Protein AF-A0A2V7AQG2-F1 (afdb_monomer_lite)

Foldseek 3Di:
DVVVVVVVVVVVVVVVVVVVVVVVVVVVVVVVVVVVVVVVVVVVVVCCCVPPVVSVVCCCCPVVVDDDPPDDDDDDDDDDD

pLDDT: mean 90.89, std 7.91, range [65.44, 98.69]

Radius of gyration: 29.81 Å; chains: 1; bounding box: 60×42×77 Å

Sequence (81 aa):
MLVIVLLIAWGVGGTLRIWAMRQEISAVERDIATLRARAAALTQTIDRLRNDPAYLEKLAREEHGLVREGDTVLKFPSKPK

Secondary structure (DSSP, 8-state):
-HHHHHHHHHHHHHHHHHHHHHHHHHHHHHHHHHHHHHHHHHHHHHHHHHH-HHHHHHHHHHTT----TT----PPPPPP-

Structure (mmCIF, N/CA/C/O backbone):
data_AF-A0A2V7AQG2-F1
#
_entry.id   AF-A0A2V7AQG2-F1
#
loop_
_atom_site.group_PDB
_atom_site.id
_atom_site.type_symbol
_atom_site.label_atom_id
_atom_site.label_alt_id
_atom_site.label_comp_id
_atom_site.label_asym_id
_atom_site.label_entity_id
_atom_site.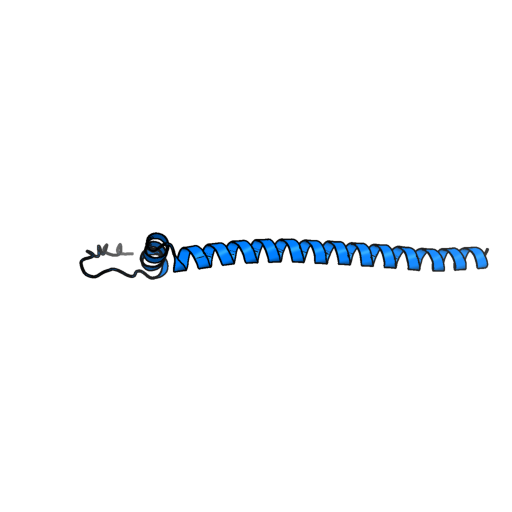label_seq_id
_atom_site.pdbx_P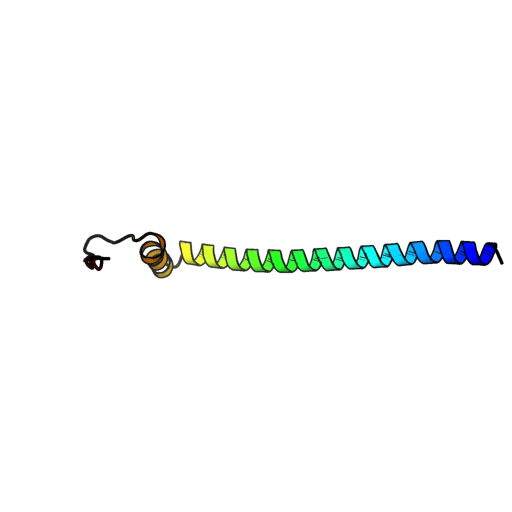DB_ins_code
_atom_site.Cartn_x
_atom_site.Cartn_y
_atom_site.Cartn_z
_atom_site.occupancy
_atom_site.B_iso_or_equiv
_atom_site.auth_seq_id
_atom_site.auth_comp_id
_atom_site.auth_asym_id
_atom_site.auth_atom_id
_atom_site.pdbx_PDB_model_num
ATOM 1 N N . MET A 1 1 ? 30.994 -7.529 -47.396 1.00 74.06 1 MET A N 1
ATOM 2 C CA . MET A 1 1 ? 30.003 -8.456 -46.800 1.00 74.06 1 MET A CA 1
ATOM 3 C C . MET A 1 1 ? 30.256 -8.688 -45.309 1.00 74.06 1 MET A C 1
ATOM 5 O O . MET A 1 1 ? 29.449 -8.215 -44.527 1.00 74.06 1 MET A O 1
ATOM 9 N N . LEU A 1 2 ? 31.384 -9.278 -44.884 1.00 86.81 2 LEU A N 1
ATOM 10 C CA . LEU A 1 2 ? 31.681 -9.543 -43.456 1.00 86.81 2 LEU A CA 1
ATOM 11 C C . LEU A 1 2 ? 31.637 -8.313 -42.525 1.00 86.81 2 LEU A C 1
ATOM 13 O O . LEU A 1 2 ? 31.068 -8.387 -41.443 1.00 86.81 2 LEU A O 1
ATOM 17 N N . VAL A 1 3 ? 32.171 -7.168 -42.960 1.00 85.94 3 VAL A N 1
ATOM 18 C CA . VAL A 1 3 ? 32.168 -5.923 -42.161 1.00 85.94 3 VAL A CA 1
ATOM 19 C C . VAL A 1 3 ? 30.745 -5.423 -41.880 1.00 85.94 3 VAL A C 1
ATOM 21 O O . VAL A 1 3 ? 30.450 -4.969 -40.781 1.00 85.94 3 VAL A O 1
ATOM 24 N N . ILE A 1 4 ? 29.840 -5.564 -42.851 1.00 85.00 4 ILE A N 1
ATOM 25 C CA . ILE A 1 4 ? 28.436 -5.150 -42.716 1.00 85.00 4 ILE A CA 1
ATOM 26 C C . ILE A 1 4 ? 27.712 -6.063 -41.719 1.00 85.00 4 ILE A C 1
ATOM 28 O O . ILE A 1 4 ? 26.982 -5.578 -40.862 1.00 85.00 4 ILE A O 1
ATOM 32 N N . VAL A 1 5 ? 27.967 -7.374 -41.778 1.00 84.69 5 VAL A N 1
ATOM 33 C CA . VAL A 1 5 ? 27.403 -8.348 -40.829 1.00 84.69 5 VAL A CA 1
ATOM 34 C C . VAL A 1 5 ? 27.860 -8.057 -39.398 1.00 84.69 5 VAL A C 1
ATOM 36 O O . VAL A 1 5 ? 27.042 -8.083 -38.481 1.00 84.69 5 VAL A O 1
ATOM 39 N N . LEU A 1 6 ? 29.137 -7.715 -39.205 1.00 82.25 6 LEU A N 1
ATOM 40 C CA . LEU A 1 6 ? 29.682 -7.380 -37.889 1.00 82.25 6 LEU A CA 1
ATOM 41 C C . LEU A 1 6 ? 29.059 -6.095 -37.316 1.00 82.25 6 LEU A C 1
ATOM 43 O O . LEU A 1 6 ? 28.701 -6.057 -36.142 1.00 82.25 6 LEU A O 1
ATOM 47 N N . LEU A 1 7 ? 28.870 -5.067 -38.150 1.00 81.38 7 LEU A N 1
ATOM 48 C CA . LEU A 1 7 ? 28.215 -3.817 -37.749 1.00 81.38 7 LEU A CA 1
ATOM 49 C C . LEU A 1 7 ? 26.744 -4.027 -37.365 1.00 81.38 7 LEU A C 1
ATOM 51 O O . LEU A 1 7 ? 26.288 -3.471 -36.367 1.00 81.38 7 LEU A O 1
ATOM 55 N N . ILE A 1 8 ? 26.014 -4.860 -38.112 1.00 80.06 8 ILE A N 1
ATOM 56 C CA . ILE A 1 8 ? 24.623 -5.208 -37.793 1.00 80.06 8 ILE A CA 1
ATOM 57 C C . ILE A 1 8 ? 24.562 -5.984 -36.473 1.00 80.06 8 ILE A C 1
ATOM 59 O O . ILE A 1 8 ? 23.777 -5.628 -35.598 1.00 80.06 8 ILE A O 1
ATOM 63 N N . ALA A 1 9 ? 25.416 -6.995 -36.287 1.00 76.44 9 ALA A N 1
ATOM 64 C CA . ALA A 1 9 ? 25.468 -7.769 -35.047 1.00 76.44 9 ALA A CA 1
ATOM 65 C C . ALA A 1 9 ? 25.748 -6.877 -33.823 1.00 76.44 9 ALA A C 1
ATOM 67 O O . ALA A 1 9 ? 25.125 -7.045 -32.772 1.00 76.44 9 ALA A O 1
ATOM 68 N N . TRP A 1 10 ? 26.631 -5.885 -33.975 1.00 74.94 10 TRP A N 1
ATOM 69 C CA . TRP A 1 10 ? 26.961 -4.955 -32.897 1.00 74.94 10 TRP A CA 1
ATOM 70 C C . TRP A 1 10 ? 25.832 -3.953 -32.607 1.00 74.94 10 TRP A C 1
ATOM 72 O O . TRP A 1 10 ? 25.522 -3.695 -31.443 1.00 74.94 10 TRP A O 1
ATOM 82 N N . GLY A 1 11 ? 25.150 -3.454 -33.643 1.00 74.88 11 GLY A N 1
ATOM 83 C CA . GLY A 1 11 ? 23.989 -2.569 -33.497 1.00 74.88 11 GLY A CA 1
ATOM 84 C C . GLY A 1 11 ? 22.784 -3.252 -32.840 1.00 74.88 11 GLY A C 1
ATOM 85 O O . GLY A 1 11 ? 22.142 -2.676 -31.960 1.00 74.88 11 GLY A O 1
ATOM 86 N N . VAL A 1 12 ? 22.512 -4.511 -33.199 1.00 75.88 12 VAL A N 1
ATOM 87 C CA . VAL A 1 12 ? 21.376 -5.279 -32.663 1.00 75.88 12 VAL A CA 1
ATOM 88 C C . VAL A 1 12 ? 21.530 -5.528 -31.158 1.00 75.88 12 VAL A C 1
ATOM 90 O O . VAL A 1 12 ? 20.582 -5.300 -30.404 1.00 75.88 12 VAL A O 1
ATOM 93 N N . GLY A 1 13 ? 22.727 -5.892 -30.682 1.00 77.81 13 GLY A N 1
ATOM 94 C CA . GLY A 1 13 ? 22.975 -6.121 -29.251 1.00 77.81 13 GLY A CA 1
ATOM 95 C C . GLY A 1 13 ? 22.705 -4.889 -28.374 1.00 77.81 13 GLY A C 1
ATOM 96 O O . GLY A 1 13 ? 22.104 -5.004 -27.303 1.00 77.81 13 GLY A O 1
ATOM 97 N N . GLY A 1 14 ? 23.071 -3.696 -28.854 1.00 79.88 14 GLY A N 1
ATOM 98 C CA . GLY A 1 14 ? 22.784 -2.435 -28.162 1.00 79.88 14 GLY A CA 1
ATOM 99 C C . GLY A 1 14 ? 21.283 -2.154 -28.045 1.00 79.88 14 GLY A C 1
ATOM 100 O O . GLY A 1 14 ? 20.800 -1.782 -26.974 1.00 79.88 14 GLY A O 1
ATOM 101 N N . THR A 1 15 ? 20.527 -2.394 -29.119 1.00 83.25 15 THR A N 1
ATOM 102 C CA . THR A 1 15 ? 19.070 -2.175 -29.125 1.00 83.25 15 THR A CA 1
ATOM 103 C C . THR A 1 15 ? 18.311 -3.144 -28.216 1.00 83.25 15 THR A C 1
ATOM 105 O O . THR A 1 15 ? 17.403 -2.715 -27.501 1.00 83.25 15 THR A O 1
ATOM 108 N N . LEU A 1 16 ? 18.724 -4.416 -28.157 1.00 88.81 16 LEU A N 1
ATOM 109 C CA . LEU A 1 16 ? 18.128 -5.415 -27.262 1.00 88.81 16 LEU A CA 1
ATOM 110 C C . LEU A 1 16 ? 18.325 -5.049 -25.790 1.00 88.81 16 LEU A C 1
ATOM 112 O O . LEU A 1 16 ? 17.384 -5.125 -25.001 1.00 88.81 16 LEU A O 1
ATOM 116 N N . ARG A 1 17 ? 19.525 -4.585 -25.423 1.00 89.19 17 ARG A N 1
ATOM 117 C CA . ARG A 1 17 ? 19.816 -4.143 -24.055 1.00 89.19 17 ARG A CA 1
ATOM 118 C C . ARG A 1 17 ? 18.953 -2.947 -23.654 1.00 89.19 17 A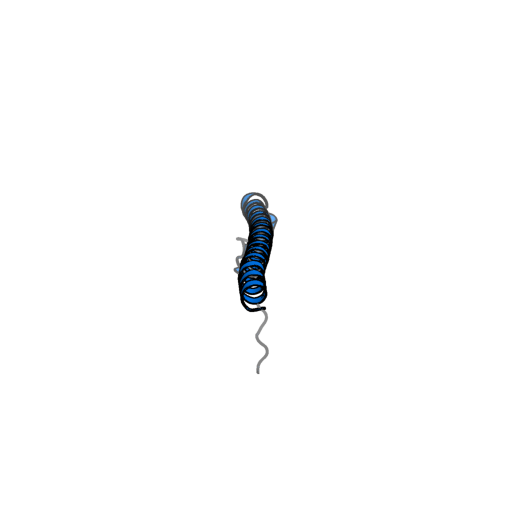RG A C 1
ATOM 120 O O . ARG A 1 17 ? 18.419 -2.926 -22.551 1.00 89.19 17 ARG A O 1
ATOM 127 N N . ILE A 1 18 ? 18.790 -1.960 -24.538 1.00 92.50 18 ILE A N 1
ATOM 128 C CA . ILE A 1 18 ? 17.935 -0.789 -24.274 1.00 92.50 18 ILE A CA 1
ATOM 129 C C . ILE A 1 18 ? 16.476 -1.214 -24.088 1.00 92.50 18 ILE A C 1
ATOM 131 O O . ILE A 1 18 ? 15.805 -0.708 -23.191 1.00 92.50 18 ILE A O 1
ATOM 135 N N . TRP A 1 19 ? 15.982 -2.146 -24.903 1.00 93.56 19 TRP A N 1
ATOM 136 C CA . TRP A 1 19 ? 14.629 -2.675 -24.750 1.00 93.56 19 TRP A CA 1
ATOM 137 C C . TRP A 1 19 ? 14.440 -3.401 -23.412 1.00 93.56 19 TRP A C 1
ATOM 139 O O . TRP A 1 19 ? 13.470 -3.121 -22.710 1.00 93.56 19 TRP A O 1
ATOM 149 N N . ALA A 1 20 ? 15.393 -4.251 -23.015 1.00 94.81 20 ALA A N 1
ATOM 150 C CA . ALA A 1 20 ? 15.364 -4.930 -21.720 1.00 94.81 20 ALA A CA 1
ATOM 151 C C . ALA A 1 20 ? 15.365 -3.930 -20.549 1.00 94.81 20 ALA A C 1
ATOM 153 O O . ALA A 1 20 ? 14.503 -4.007 -19.679 1.00 94.81 20 ALA A O 1
ATOM 154 N N . MET A 1 21 ? 16.236 -2.915 -20.586 1.00 95.75 21 MET A N 1
ATOM 155 C CA . MET A 1 21 ? 16.273 -1.865 -19.557 1.00 95.75 21 MET A CA 1
ATOM 156 C C . MET A 1 21 ? 14.950 -1.085 -19.476 1.00 95.75 21 MET A C 1
ATOM 158 O O . MET A 1 21 ? 14.488 -0.752 -18.389 1.00 95.75 21 MET A O 1
ATOM 162 N N . ARG A 1 22 ? 14.286 -0.821 -20.611 1.00 96.62 22 ARG A N 1
ATOM 163 C CA . ARG A 1 22 ? 12.954 -0.187 -20.622 1.00 96.62 22 ARG A CA 1
ATOM 164 C C . ARG A 1 22 ? 11.879 -1.076 -19.998 1.00 96.62 22 ARG A C 1
ATOM 166 O O . ARG A 1 22 ? 11.006 -0.560 -19.304 1.00 96.62 22 ARG A O 1
ATOM 173 N N . GLN A 1 23 ? 11.935 -2.386 -20.236 1.00 97.69 23 GLN A N 1
ATOM 174 C CA . GLN A 1 23 ? 11.027 -3.344 -19.602 1.00 97.69 23 GLN A CA 1
ATOM 175 C C . GLN A 1 23 ? 11.242 -3.402 -18.088 1.00 97.69 23 GLN A C 1
ATOM 177 O O . GLN A 1 23 ? 10.267 -3.362 -17.342 1.00 97.69 23 GLN A O 1
ATOM 182 N N . GLU A 1 24 ? 12.496 -3.423 -17.634 1.00 97.69 24 GLU A N 1
ATOM 183 C CA . GLU A 1 24 ? 12.836 -3.391 -16.207 1.00 97.69 24 GLU A CA 1
ATOM 184 C C . GLU A 1 24 ? 12.322 -2.118 -15.529 1.00 97.69 24 GLU A C 1
ATOM 186 O O . GLU A 1 24 ? 11.666 -2.206 -14.493 1.00 97.69 24 GLU A O 1
ATOM 191 N N . ILE A 1 25 ? 12.524 -0.945 -16.141 1.00 98.31 25 ILE A N 1
ATOM 192 C CA . ILE A 1 25 ? 11.977 0.322 -15.629 1.00 98.31 25 ILE A CA 1
ATOM 193 C C . ILE A 1 25 ? 10.453 0.233 -15.501 1.00 98.31 25 ILE A C 1
ATOM 195 O O . ILE A 1 25 ? 9.908 0.520 -14.439 1.00 98.31 25 ILE A O 1
ATOM 199 N N . SER A 1 26 ? 9.763 -0.234 -16.545 1.00 98.25 26 SER A N 1
ATOM 200 C CA . SER A 1 26 ? 8.304 -0.388 -16.518 1.00 98.25 26 SER A CA 1
ATOM 201 C C . SER A 1 26 ? 7.825 -1.381 -15.451 1.00 98.25 26 SER A C 1
ATOM 203 O O . SER A 1 26 ? 6.742 -1.211 -14.886 1.00 98.25 26 SER A O 1
ATOM 205 N N . ALA A 1 27 ? 8.579 -2.449 -15.190 1.00 98.44 27 ALA A N 1
ATOM 206 C CA . ALA A 1 27 ? 8.263 -3.397 -14.127 1.00 98.44 27 ALA A CA 1
ATOM 207 C C . ALA A 1 27 ? 8.408 -2.739 -12.747 1.00 98.44 27 ALA A C 1
ATOM 209 O O . ALA A 1 27 ? 7.469 -2.764 -11.956 1.00 98.44 27 ALA A O 1
ATOM 210 N N . VAL A 1 28 ? 9.527 -2.054 -12.504 1.00 98.44 28 VAL A N 1
ATOM 211 C CA . VAL A 1 28 ? 9.787 -1.354 -11.237 1.00 98.44 28 VAL A CA 1
ATOM 212 C C . VAL A 1 28 ? 8.767 -0.239 -10.988 1.00 98.44 28 VAL A C 1
ATOM 214 O O . VAL A 1 28 ? 8.280 -0.084 -9.871 1.00 98.44 28 VAL A O 1
ATOM 217 N N . GLU A 1 29 ? 8.383 0.523 -12.013 1.00 98.56 29 GLU A N 1
ATOM 218 C CA . GLU A 1 29 ? 7.342 1.552 -11.899 1.00 98.56 29 GLU A CA 1
ATOM 219 C C . GLU A 1 29 ? 5.983 0.963 -11.500 1.00 98.56 29 GLU A C 1
ATOM 221 O O . GLU A 1 29 ? 5.285 1.524 -10.647 1.00 98.56 29 GLU A O 1
ATOM 226 N N . ARG A 1 30 ? 5.616 -0.191 -12.073 1.00 98.56 30 ARG A N 1
ATOM 227 C CA . ARG A 1 30 ? 4.405 -0.926 -11.683 1.00 98.56 30 ARG A CA 1
ATOM 228 C C . ARG A 1 30 ? 4.488 -1.391 -10.235 1.00 98.56 30 ARG A C 1
ATOM 230 O O . ARG A 1 30 ? 3.536 -1.182 -9.483 1.00 98.56 30 ARG A O 1
ATOM 237 N N . ASP A 1 31 ? 5.623 -1.932 -9.815 1.00 98.56 31 ASP A N 1
ATOM 238 C CA . ASP A 1 31 ? 5.822 -2.366 -8.433 1.00 98.56 31 ASP A CA 1
ATOM 239 C C . ASP A 1 31 ? 5.691 -1.194 -7.457 1.00 98.56 31 ASP A C 1
ATOM 241 O O . ASP A 1 31 ? 4.949 -1.288 -6.478 1.00 98.56 31 ASP A O 1
ATOM 245 N N . ILE A 1 32 ? 6.296 -0.045 -7.765 1.00 98.62 32 ILE A N 1
ATOM 246 C CA . ILE A 1 32 ? 6.149 1.181 -6.972 1.00 98.62 32 ILE A CA 1
ATOM 247 C C . ILE A 1 32 ? 4.675 1.587 -6.859 1.00 98.62 32 ILE A C 1
ATOM 249 O O . ILE A 1 32 ? 4.211 1.916 -5.763 1.00 98.62 32 ILE A O 1
ATOM 253 N N . ALA A 1 33 ? 3.922 1.564 -7.961 1.00 98.62 33 ALA A N 1
ATOM 254 C CA . ALA A 1 33 ? 2.501 1.901 -7.944 1.00 98.62 33 ALA A CA 1
ATOM 255 C C . ALA A 1 33 ? 1.698 0.939 -7.050 1.00 98.62 33 ALA A C 1
ATOM 257 O O . ALA A 1 33 ? 0.897 1.385 -6.224 1.00 98.62 33 ALA A O 1
ATOM 258 N N . THR A 1 34 ? 1.955 -0.369 -7.149 1.00 98.62 34 THR A N 1
ATOM 259 C CA . THR A 1 34 ? 1.269 -1.374 -6.321 1.00 98.62 34 THR A CA 1
ATOM 260 C C . THR A 1 34 ? 1.603 -1.221 -4.838 1.00 98.62 34 THR A C 1
ATOM 262 O O . THR A 1 34 ? 0.707 -1.272 -3.994 1.00 98.62 34 THR A O 1
ATOM 265 N N . LEU A 1 35 ? 2.871 -0.973 -4.503 1.00 98.69 35 LEU A N 1
ATOM 266 C CA . LEU A 1 35 ? 3.324 -0.775 -3.130 1.00 98.69 35 LEU A CA 1
ATOM 267 C C . LEU A 1 35 ? 2.720 0.488 -2.521 1.00 98.69 35 LEU A C 1
ATOM 269 O O . LEU A 1 35 ? 2.265 0.449 -1.381 1.00 98.69 35 LEU A O 1
ATOM 273 N N . ARG A 1 36 ? 2.636 1.584 -3.283 1.00 98.62 36 ARG A N 1
ATOM 274 C CA . ARG A 1 36 ? 1.970 2.816 -2.831 1.00 98.62 36 ARG A CA 1
ATOM 275 C C . ARG A 1 36 ? 0.485 2.598 -2.560 1.00 98.62 36 ARG A C 1
ATOM 277 O O . ARG A 1 36 ? -0.003 3.047 -1.527 1.00 98.62 36 ARG A O 1
ATOM 284 N N . ALA A 1 37 ? -0.218 1.879 -3.434 1.00 98.62 37 ALA A N 1
ATOM 285 C CA . ALA A 1 37 ? -1.629 1.557 -3.224 1.00 98.62 37 ALA A CA 1
ATOM 286 C C . ALA A 1 37 ? -1.838 0.699 -1.964 1.00 98.62 37 ALA A C 1
ATOM 288 O O . ALA A 1 37 ? -2.719 0.986 -1.154 1.00 98.62 37 ALA A O 1
ATOM 289 N N . ARG A 1 38 ? -0.984 -0.312 -1.753 1.00 98.56 38 ARG A N 1
ATOM 290 C CA . ARG A 1 38 ? -1.003 -1.137 -0.534 1.00 98.56 38 ARG A CA 1
ATOM 291 C C . ARG A 1 38 ? -0.717 -0.306 0.709 1.00 98.56 38 ARG A C 1
ATOM 293 O O . ARG A 1 38 ? -1.445 -0.425 1.687 1.00 98.56 38 ARG A O 1
ATOM 300 N N . ALA A 1 39 ? 0.299 0.553 0.663 1.00 98.56 39 ALA A N 1
ATOM 301 C CA . ALA A 1 39 ? 0.639 1.432 1.774 1.00 98.56 39 ALA A CA 1
ATOM 302 C C . ALA A 1 39 ? -0.549 2.329 2.148 1.00 98.56 39 ALA A C 1
ATOM 304 O O . ALA A 1 39 ? -0.925 2.368 3.314 1.00 98.56 39 ALA A O 1
ATOM 305 N N . ALA A 1 40 ? -1.203 2.957 1.166 1.00 98.56 40 ALA A N 1
ATOM 306 C CA . ALA A 1 40 ? -2.384 3.787 1.397 1.00 98.56 40 ALA A CA 1
ATOM 307 C C . ALA A 1 40 ? -3.541 3.003 2.045 1.00 98.56 40 ALA A C 1
ATOM 309 O O . ALA A 1 40 ? -4.133 3.470 3.019 1.00 98.56 40 ALA A O 1
ATOM 310 N N . ALA A 1 41 ? -3.829 1.792 1.558 1.00 98.44 41 ALA A N 1
ATOM 311 C CA . ALA A 1 41 ? -4.865 0.933 2.133 1.00 98.44 41 ALA A CA 1
ATOM 312 C C . ALA A 1 41 ? -4.541 0.511 3.579 1.00 98.44 41 ALA A C 1
ATOM 314 O O . ALA A 1 41 ? -5.416 0.525 4.450 1.00 98.44 41 ALA A O 1
ATOM 315 N N . LEU A 1 42 ? -3.275 0.180 3.859 1.00 98.44 42 LEU A N 1
ATOM 316 C CA . LEU A 1 42 ? -2.820 -0.141 5.212 1.00 98.44 42 LEU A CA 1
ATOM 317 C C . LEU A 1 42 ? -2.945 1.072 6.133 1.00 98.44 42 LEU A C 1
ATOM 319 O O . 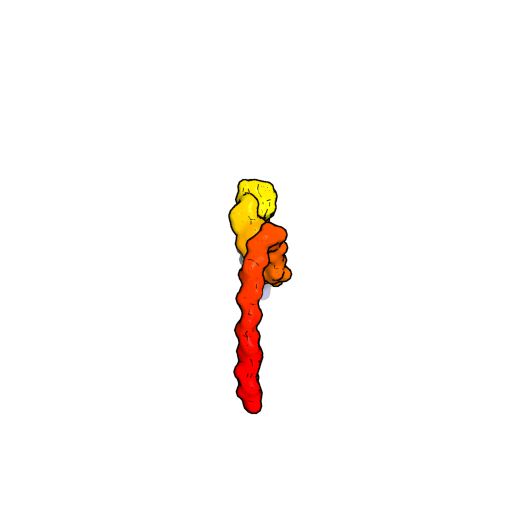LEU A 1 42 ? -3.476 0.938 7.231 1.00 98.44 42 LEU A O 1
ATOM 323 N N . THR A 1 43 ? -2.523 2.257 5.690 1.00 98.38 43 THR A N 1
ATOM 324 C CA . THR A 1 43 ? -2.662 3.494 6.466 1.00 98.38 43 THR A CA 1
ATOM 325 C C . THR A 1 43 ? -4.123 3.777 6.807 1.00 98.38 43 THR A C 1
ATOM 327 O O . THR A 1 43 ? -4.422 4.066 7.961 1.00 98.38 43 THR A O 1
ATOM 330 N N . GLN A 1 44 ? -5.043 3.619 5.852 1.00 97.81 44 GLN A N 1
ATOM 331 C CA . GLN A 1 44 ? -6.477 3.777 6.110 1.00 97.81 44 GLN A CA 1
ATOM 332 C C . GLN A 1 44 ? -7.002 2.748 7.122 1.00 97.81 44 GLN A C 1
ATOM 334 O O . GLN A 1 44 ? -7.831 3.068 7.970 1.00 97.81 44 GLN A O 1
ATOM 339 N N . THR A 1 45 ? -6.516 1.509 7.053 1.00 96.38 45 THR A N 1
ATOM 340 C CA . THR A 1 45 ? -6.894 0.456 8.007 1.00 96.38 45 THR A CA 1
ATOM 341 C C . THR A 1 45 ? -6.389 0.776 9.413 1.00 96.38 45 THR A C 1
ATOM 343 O O . THR A 1 45 ? -7.141 0.649 10.376 1.00 96.38 45 THR A O 1
ATOM 346 N N . ILE A 1 46 ? -5.141 1.237 9.534 1.00 97.50 46 ILE A N 1
ATOM 347 C CA . ILE A 1 46 ? -4.555 1.686 10.804 1.00 97.50 46 ILE A CA 1
ATOM 348 C C . ILE A 1 46 ? -5.361 2.849 11.386 1.00 97.50 46 ILE A C 1
ATOM 350 O O . ILE A 1 46 ? -5.628 2.856 12.585 1.00 97.50 46 ILE A O 1
ATOM 354 N N . ASP A 1 47 ? -5.754 3.812 10.553 1.00 97.69 47 ASP A N 1
ATOM 355 C CA . ASP A 1 47 ? -6.560 4.954 10.980 1.00 97.69 47 ASP A CA 1
ATOM 356 C C . ASP A 1 47 ? -7.912 4.506 11.548 1.00 97.69 47 ASP A C 1
ATOM 358 O O . ASP A 1 47 ? -8.242 4.853 12.679 1.00 97.69 47 ASP A O 1
ATOM 362 N N . ARG A 1 48 ? -8.635 3.625 10.841 1.00 97.00 48 ARG A N 1
ATOM 363 C CA . ARG A 1 48 ? -9.894 3.044 11.339 1.00 97.00 48 ARG A CA 1
ATOM 364 C C . ARG A 1 48 ? -9.707 2.286 12.650 1.00 97.00 48 ARG A C 1
ATOM 366 O O . ARG A 1 48 ? -10.477 2.472 13.579 1.00 97.00 48 ARG A O 1
ATOM 373 N N . LEU A 1 49 ? -8.661 1.471 12.767 1.00 95.06 49 LEU A N 1
ATOM 374 C CA . LEU A 1 49 ? -8.375 0.738 14.006 1.00 95.06 49 LEU A CA 1
ATOM 375 C C . LEU A 1 49 ? -8.127 1.664 15.206 1.00 95.06 49 LEU A C 1
ATOM 377 O O . LEU A 1 49 ? -8.445 1.291 16.332 1.00 95.06 49 LEU A O 1
ATOM 381 N N . ARG A 1 50 ? -7.538 2.845 14.982 1.00 94.81 50 ARG A N 1
ATOM 382 C CA . ARG A 1 50 ? -7.203 3.802 16.048 1.00 94.81 50 ARG A CA 1
ATOM 383 C C . ARG A 1 50 ? -8.345 4.753 16.382 1.00 94.81 50 ARG A C 1
ATOM 385 O O . ARG A 1 50 ? -8.535 5.073 17.550 1.00 94.81 50 ARG A O 1
ATOM 392 N N . ASN A 1 51 ? -9.055 5.215 15.360 1.00 96.69 51 ASN A N 1
ATOM 393 C CA . ASN A 1 51 ? -9.949 6.363 15.453 1.00 96.69 51 ASN A CA 1
ATOM 394 C C . ASN A 1 51 ? -11.428 6.006 15.242 1.00 96.69 51 ASN A C 1
ATOM 396 O O . ASN A 1 51 ? -12.279 6.864 15.460 1.00 96.69 51 ASN A O 1
ATOM 400 N N . ASP A 1 52 ? -11.753 4.766 14.858 1.00 97.12 52 ASP A N 1
ATOM 401 C CA . ASP A 1 52 ? -13.127 4.277 14.699 1.00 97.12 52 ASP A CA 1
ATOM 402 C C . ASP A 1 52 ? -13.422 3.140 15.704 1.00 97.12 52 ASP A C 1
ATOM 404 O O . ASP A 1 52 ? -13.167 1.958 15.437 1.00 97.12 52 ASP A O 1
ATOM 408 N N . PRO A 1 53 ? -13.981 3.475 16.884 1.00 94.38 53 PRO A N 1
ATOM 409 C CA . PRO A 1 53 ? -14.336 2.490 17.901 1.00 94.38 53 PRO A CA 1
ATOM 410 C C . PRO A 1 53 ? -15.354 1.448 17.425 1.00 94.38 53 PRO A C 1
ATOM 412 O O . PRO A 1 53 ? -15.317 0.310 17.894 1.00 94.38 53 PRO A O 1
ATOM 415 N N . ALA A 1 54 ? -16.254 1.810 16.503 1.00 95.38 54 ALA A N 1
ATOM 416 C CA . ALA A 1 54 ? -17.260 0.889 15.983 1.00 95.38 54 ALA A CA 1
ATOM 417 C C . ALA A 1 54 ? -16.618 -0.150 15.057 1.00 95.38 54 ALA A C 1
ATOM 419 O O . ALA A 1 54 ? -16.942 -1.335 15.139 1.00 95.38 54 ALA A O 1
ATOM 420 N N . TYR A 1 55 ? -15.660 0.271 14.225 1.00 94.94 55 TYR A N 1
ATOM 421 C CA . TYR A 1 55 ? -14.854 -0.646 13.420 1.00 94.94 55 TYR A CA 1
ATOM 422 C C . TYR A 1 55 ? -14.056 -1.622 14.294 1.00 94.94 55 TYR A C 1
ATOM 424 O O . TYR A 1 55 ? -14.046 -2.826 14.027 1.00 94.94 55 TYR A O 1
ATOM 432 N N . LEU A 1 56 ? -13.430 -1.125 15.365 1.00 94.50 56 LEU A N 1
ATOM 433 C CA . LEU A 1 56 ? -12.674 -1.958 16.300 1.00 94.50 56 LEU A CA 1
ATOM 434 C C . LEU A 1 56 ? -13.572 -2.967 17.035 1.00 94.50 56 LEU A C 1
ATOM 436 O O . LEU A 1 56 ? -13.218 -4.138 17.154 1.00 94.50 56 LEU A O 1
ATOM 440 N N . GLU A 1 57 ? -14.747 -2.536 17.499 1.00 93.56 57 GLU A N 1
ATOM 441 C CA . GLU A 1 57 ? -15.725 -3.419 18.138 1.00 93.56 57 GLU A CA 1
ATOM 4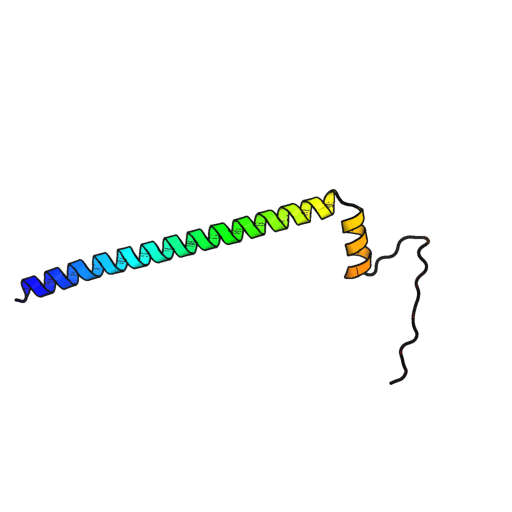42 C C . GLU A 1 57 ? -16.238 -4.497 17.186 1.00 93.56 57 GLU A C 1
ATOM 444 O O . GLU A 1 57 ? -16.333 -5.663 17.574 1.00 93.56 57 GLU A O 1
ATOM 449 N N . LYS A 1 58 ? -16.548 -4.123 15.942 1.00 94.31 58 LYS A N 1
ATOM 450 C CA . LYS A 1 58 ? -16.973 -5.072 14.916 1.00 94.31 58 LYS A CA 1
ATOM 451 C C . LYS A 1 58 ? -15.925 -6.172 14.738 1.00 94.31 58 LYS A C 1
ATOM 453 O O . LYS A 1 58 ? -16.267 -7.34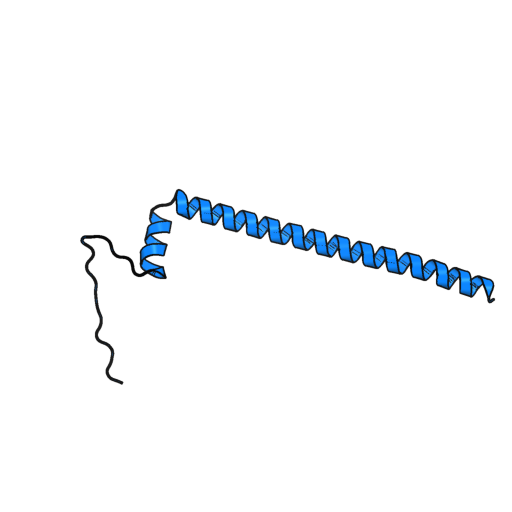7 14.817 1.00 94.31 58 LYS A O 1
ATOM 458 N N . LEU A 1 59 ? -14.653 -5.797 14.585 1.00 93.94 59 LEU A N 1
ATOM 459 C CA . LEU A 1 59 ? -13.547 -6.747 14.451 1.00 93.94 59 LEU A CA 1
ATOM 460 C C . LEU A 1 59 ? -13.407 -7.648 15.690 1.00 93.94 59 LEU A C 1
ATOM 462 O O . LEU A 1 59 ? -13.243 -8.858 15.566 1.00 93.94 59 LEU A O 1
ATOM 466 N N . ALA A 1 60 ? -13.516 -7.073 16.890 1.00 93.50 60 ALA A N 1
ATOM 467 C CA . ALA A 1 60 ? -13.456 -7.815 18.146 1.00 93.50 60 ALA A CA 1
ATOM 468 C C . ALA A 1 60 ? -14.571 -8.872 18.258 1.00 93.50 60 ALA A C 1
ATOM 470 O O . ALA A 1 60 ? -14.308 -10.002 18.673 1.00 93.50 60 ALA A O 1
ATOM 471 N N . ARG A 1 61 ? -15.805 -8.531 17.871 1.00 93.00 61 ARG A N 1
ATOM 472 C CA . ARG A 1 61 ? -16.948 -9.454 17.913 1.00 93.00 61 ARG A CA 1
ATOM 473 C C . ARG A 1 61 ? -16.876 -10.513 16.810 1.00 93.00 61 ARG A C 1
ATOM 475 O O . ARG A 1 61 ? -17.091 -11.686 17.094 1.00 93.00 61 ARG A O 1
ATOM 482 N N . GLU A 1 62 ? -16.590 -10.111 15.573 1.00 93.38 62 GLU A N 1
ATOM 483 C CA . GLU A 1 62 ? -16.667 -10.992 14.398 1.00 93.38 62 GLU A CA 1
ATOM 484 C C . GLU A 1 62 ? -15.459 -11.927 14.279 1.00 93.38 62 GLU A C 1
ATOM 486 O O . GLU A 1 62 ? -15.639 -13.132 14.117 1.00 93.38 62 GLU A O 1
ATOM 491 N N . GLU A 1 63 ? -14.237 -11.404 14.410 1.00 92.31 63 GLU A N 1
ATOM 492 C CA . GLU A 1 63 ? -13.015 -12.197 14.203 1.00 92.31 63 GLU A CA 1
ATOM 493 C C . GLU A 1 63 ? -12.541 -12.887 15.484 1.00 92.31 63 GLU A C 1
ATOM 495 O O . GLU A 1 63 ? -11.936 -13.959 15.440 1.00 92.31 63 GLU A O 1
ATOM 500 N N . HIS A 1 64 ? -12.807 -12.279 16.643 1.00 90.50 64 HIS A N 1
ATOM 501 C CA . HIS A 1 64 ? -12.307 -12.770 17.929 1.00 90.50 64 HIS A CA 1
ATOM 502 C C . HIS A 1 64 ? -13.402 -13.287 18.868 1.00 90.50 64 HIS A C 1
ATOM 504 O O . HIS A 1 64 ? -13.077 -13.830 19.924 1.00 90.50 64 HIS A O 1
ATOM 510 N N . GLY A 1 65 ? -14.686 -13.147 18.516 1.00 90.00 65 GLY A N 1
ATOM 511 C CA . GLY A 1 65 ? -15.800 -13.611 19.351 1.00 90.00 65 GLY A CA 1
ATOM 512 C C . GLY A 1 65 ? -15.889 -12.909 20.708 1.00 90.00 65 GLY A C 1
ATOM 513 O O . GLY A 1 65 ? -16.480 -13.454 21.643 1.00 90.00 65 GLY A O 1
ATOM 514 N N . LEU A 1 66 ? -15.270 -11.733 20.846 1.00 92.31 66 LEU A N 1
ATOM 515 C CA . LEU A 1 66 ? -15.262 -10.978 22.092 1.00 92.31 66 LEU A CA 1
ATOM 516 C C . LEU A 1 66 ? -16.652 -10.397 22.357 1.00 92.31 66 LEU A C 1
ATOM 518 O O . LEU A 1 66 ? -17.325 -9.906 21.453 1.00 92.31 66 LEU A O 1
ATOM 522 N N . VAL A 1 67 ? -17.060 -10.427 23.621 1.00 90.62 67 VAL A N 1
ATOM 523 C CA . VAL A 1 67 ? -18.335 -9.889 24.107 1.00 90.62 67 VAL A CA 1
ATOM 524 C C . VAL A 1 67 ? -18.063 -8.919 25.248 1.00 90.62 67 VAL A C 1
ATOM 526 O O . VAL A 1 67 ? -17.105 -9.104 26.002 1.00 90.62 67 VAL A O 1
ATOM 529 N N . ARG A 1 68 ? -18.869 -7.861 25.367 1.00 88.12 68 ARG A N 1
ATOM 530 C CA . ARG A 1 68 ? -18.757 -6.923 26.493 1.00 88.12 68 ARG A CA 1
ATOM 531 C C . ARG A 1 68 ? -19.516 -7.438 27.709 1.00 88.12 68 ARG A C 1
ATOM 533 O O . ARG A 1 68 ? -20.418 -8.267 27.602 1.00 88.12 68 ARG A O 1
ATOM 540 N N . GLU A 1 69 ? -19.161 -6.916 28.879 1.00 88.06 69 GLU A N 1
ATOM 541 C CA . GLU A 1 69 ? -19.952 -7.133 30.088 1.00 88.06 69 GLU A CA 1
ATOM 542 C C . GLU A 1 69 ? -21.394 -6.652 29.864 1.00 88.06 69 GLU A C 1
ATOM 544 O O . GLU A 1 69 ? -21.623 -5.542 29.386 1.00 88.06 69 GLU A O 1
ATOM 549 N N . GLY A 1 70 ? -22.362 -7.517 30.176 1.00 89.00 70 GLY A N 1
ATOM 550 C CA . GLY A 1 70 ? -23.787 -7.277 29.929 1.00 89.00 70 GLY A CA 1
ATOM 551 C C . GLY A 1 70 ? -24.327 -7.839 28.606 1.00 89.00 70 GLY A C 1
ATOM 552 O O . GLY A 1 70 ? -25.545 -7.891 28.440 1.00 89.00 70 GLY A O 1
ATOM 553 N N . ASP A 1 71 ? -23.474 -8.320 27.694 1.00 90.50 71 ASP A N 1
ATOM 554 C CA . ASP A 1 71 ? -23.931 -8.991 26.471 1.00 90.50 71 ASP A CA 1
ATOM 555 C C . ASP A 1 71 ? -24.572 -10.361 26.792 1.00 90.50 71 ASP A C 1
ATOM 557 O O . ASP A 1 71 ? -24.071 -11.142 27.604 1.00 90.50 71 ASP A O 1
ATOM 561 N N . THR A 1 72 ? -25.677 -10.695 26.114 1.00 89.69 72 THR A N 1
ATOM 562 C CA . THR A 1 72 ? -26.319 -12.020 26.207 1.00 89.69 72 THR A CA 1
ATOM 563 C C . THR A 1 72 ? -25.823 -12.931 25.086 1.00 89.69 72 THR A C 1
ATOM 565 O O . THR A 1 72 ? -26.064 -12.669 23.909 1.00 89.69 72 THR A O 1
ATOM 568 N N . VAL A 1 73 ? -25.159 -14.035 25.440 1.00 87.81 73 VAL A N 1
ATOM 569 C CA . VAL A 1 73 ? -24.631 -15.003 24.466 1.00 87.81 73 VAL A CA 1
ATOM 570 C C . VAL A 1 73 ? -25.680 -16.067 24.140 1.00 87.81 73 VAL A C 1
ATOM 572 O O . VAL A 1 73 ? -26.013 -16.902 24.981 1.00 87.81 73 VAL A O 1
ATOM 575 N N . LEU A 1 74 ? -26.163 -16.086 22.896 1.00 88.12 74 LEU A N 1
ATOM 576 C CA . LEU A 1 74 ? -27.048 -17.138 22.390 1.00 88.12 74 LEU A CA 1
ATOM 577 C C . LEU A 1 74 ? -26.218 -18.323 21.877 1.00 88.12 74 LEU A C 1
ATOM 579 O O . LEU A 1 74 ? -25.503 -18.208 20.883 1.00 88.12 74 LEU A O 1
ATOM 583 N N . LYS A 1 75 ? -26.321 -19.480 22.541 1.00 85.75 75 LYS A N 1
ATOM 584 C CA . LYS A 1 75 ? -25.727 -20.743 22.074 1.00 85.75 75 LYS A CA 1
ATOM 585 C C . LYS A 1 75 ? -26.809 -21.619 21.457 1.00 85.75 75 LYS A C 1
ATOM 587 O O . LYS A 1 75 ? -27.776 -21.971 22.128 1.00 85.75 75 LYS A O 1
ATOM 592 N N . PHE A 1 76 ? -26.626 -22.001 20.198 1.00 86.75 76 PHE A N 1
ATOM 593 C CA . PHE A 1 76 ? -27.507 -22.955 19.529 1.00 86.75 76 PHE A CA 1
ATOM 594 C C . PHE A 1 76 ? -26.988 -24.386 19.739 1.00 86.75 76 PHE A C 1
ATOM 596 O O . PHE A 1 76 ? -25.776 -24.603 19.648 1.00 86.75 76 PHE A O 1
ATOM 603 N N . PRO A 1 77 ? -27.861 -25.370 20.024 1.00 84.31 77 PRO A N 1
ATOM 604 C CA . PRO A 1 77 ? -27.447 -26.764 20.126 1.00 84.31 77 PRO A CA 1
ATOM 605 C C . PRO A 1 77 ? -26.918 -27.256 18.773 1.00 84.31 77 PRO A C 1
ATOM 607 O O . PRO A 1 77 ? -27.493 -26.958 17.723 1.00 84.31 77 PRO A O 1
ATOM 610 N N . SER A 1 78 ? -25.823 -28.019 18.783 1.00 77.75 78 SER A N 1
ATOM 611 C CA . SER A 1 78 ? -25.344 -28.692 17.578 1.00 77.75 78 SER A CA 1
ATOM 612 C C . SER A 1 78 ? -26.392 -29.708 17.121 1.00 77.75 78 SER A C 1
ATOM 614 O O . SER A 1 78 ? -26.899 -30.495 17.922 1.00 77.75 78 SER A O 1
ATOM 616 N N . LYS A 1 79 ? -26.738 -29.696 15.827 1.00 76.88 79 LYS A N 1
ATOM 617 C CA . LYS A 1 79 ? -27.587 -30.749 15.257 1.00 76.88 79 LYS A CA 1
ATOM 618 C C . LYS A 1 79 ? -26.900 -32.103 15.495 1.00 76.88 79 LYS A C 1
ATOM 620 O O . LYS A 1 79 ? -25.710 -32.206 15.181 1.00 76.88 79 LYS A O 1
ATOM 625 N N . PRO A 1 80 ? -27.601 -33.116 16.036 1.00 75.50 80 PRO A N 1
ATOM 626 C CA . PRO A 1 80 ? -27.058 -34.466 16.071 1.00 75.50 80 PRO A CA 1
ATOM 627 C C . PRO A 1 80 ? -26.759 -34.901 14.630 1.00 75.50 80 PRO A C 1
ATOM 629 O O . PRO A 1 80 ? -27.562 -34.641 13.730 1.00 75.50 80 PRO A O 1
ATOM 632 N N . LYS A 1 81 ? -25.558 -35.451 14.422 1.00 65.44 81 LYS A N 1
ATOM 633 C CA . LYS A 1 81 ? -25.137 -36.045 13.147 1.00 65.44 81 LYS A CA 1
ATOM 634 C C . LYS A 1 81 ? -25.921 -37.316 12.858 1.00 65.44 81 LYS A C 1
ATOM 636 O O . LYS A 1 81 ? -26.227 -38.032 13.837 1.00 65.44 81 LYS A O 1
#